Protein AF-A0A956QKC4-F1 (afdb_monomer_lite)

pLDDT: mean 85.67, std 10.88, range [38.28, 94.75]

Radius of gyration: 19.07 Å; chains: 1; bounding box: 43×49×54 Å

Foldseek 3Di:
DQPFWKKWFKAFLVRDRQKIWIQGQVLADIDMDHQAPPNDDSVNLQFFWDWDWDQDPVRDTDIDTDTDGRHPDPRSVRSSQVPHDPRMDTDDMDGPVVVVVVVVVVVVVVVVVVVVVVVD

Structure (mmCIF, N/CA/C/O backbone):
data_AF-A0A956QKC4-F1
#
_entry.id   AF-A0A956QKC4-F1
#
loop_
_atom_site.group_PDB
_atom_site.id
_atom_site.type_symbol
_atom_site.label_atom_id
_atom_site.label_alt_id
_atom_site.label_comp_id
_atom_site.label_asym_id
_atom_site.label_entity_id
_atom_site.label_seq_id
_atom_site.pdbx_PDB_ins_code
_atom_site.Cartn_x
_atom_site.Cartn_y
_atom_site.Cartn_z
_atom_site.occupancy
_atom_site.B_iso_or_equiv
_atom_site.auth_seq_id
_atom_site.auth_comp_id
_atom_site.auth_asym_id
_atom_site.auth_atom_id
_atom_site.pdbx_PDB_model_num
ATOM 1 N N . MET A 1 1 ? -6.123 22.428 4.168 1.00 38.28 1 MET A N 1
ATOM 2 C CA . MET A 1 1 ? -6.827 21.530 5.105 1.00 38.28 1 MET A CA 1
ATOM 3 C C . MET A 1 1 ? -7.377 20.387 4.271 1.00 38.28 1 MET A C 1
ATOM 5 O O . MET A 1 1 ? -8.346 20.590 3.558 1.00 38.28 1 MET A O 1
ATOM 9 N N . THR A 1 2 ? -6.672 19.259 4.231 1.00 44.03 2 THR A N 1
ATOM 10 C CA . THR A 1 2 ? -7.075 18.043 3.511 1.00 44.03 2 THR A CA 1
ATOM 11 C C . THR A 1 2 ? -7.785 17.130 4.511 1.00 44.03 2 THR A C 1
ATOM 13 O O . THR A 1 2 ? -7.167 16.424 5.314 1.00 44.03 2 THR A O 1
ATOM 16 N N . ASP A 1 3 ? -9.108 17.241 4.562 1.00 52.38 3 ASP A N 1
ATOM 17 C CA . ASP A 1 3 ? -9.961 16.388 5.384 1.00 52.38 3 ASP A CA 1
ATOM 18 C C . ASP A 1 3 ? -10.432 15.186 4.566 1.00 52.38 3 ASP A C 1
ATOM 20 O O . ASP A 1 3 ? -11.139 15.359 3.584 1.00 52.38 3 ASP A O 1
ATOM 24 N N . GLY A 1 4 ? -10.004 13.982 4.976 1.00 60.41 4 GLY A N 1
ATOM 25 C CA . GLY A 1 4 ? -10.644 12.714 4.601 1.00 60.41 4 GLY A CA 1
ATOM 26 C C . GLY A 1 4 ? -9.753 11.606 4.019 1.00 60.41 4 GLY A C 1
ATOM 27 O O . GLY A 1 4 ? -10.192 10.473 3.954 1.00 60.41 4 GLY A O 1
ATOM 28 N N . GLY A 1 5 ? -8.505 11.878 3.631 1.00 77.75 5 GLY A N 1
ATOM 29 C CA . GLY A 1 5 ? -7.697 10.906 2.877 1.00 77.75 5 GLY A CA 1
ATOM 30 C C . GLY A 1 5 ? -6.906 9.855 3.676 1.00 77.75 5 GLY A C 1
ATOM 31 O O . GLY A 1 5 ? -6.707 9.992 4.887 1.00 77.75 5 GLY A O 1
ATOM 32 N N . MET A 1 6 ? -6.384 8.855 2.954 1.00 89.31 6 MET A N 1
ATOM 33 C CA . MET A 1 6 ? -5.348 7.924 3.420 1.00 89.31 6 MET A CA 1
ATOM 34 C C . MET A 1 6 ? -3.958 8.437 3.025 1.00 89.31 6 MET A C 1
ATOM 36 O O . MET A 1 6 ? -3.745 8.860 1.888 1.00 89.31 6 MET A O 1
ATOM 40 N N . VAL A 1 7 ? -2.998 8.374 3.942 1.00 92.12 7 VAL A N 1
ATOM 41 C CA . VAL A 1 7 ? -1.588 8.689 3.695 1.00 92.12 7 VAL A CA 1
ATOM 42 C C . VAL A 1 7 ? -0.751 7.440 3.914 1.00 92.12 7 VAL A C 1
ATOM 44 O O . VAL A 1 7 ? -0.855 6.792 4.951 1.00 92.12 7 VAL A O 1
ATOM 47 N N . VAL A 1 8 ? 0.090 7.107 2.942 1.00 92.94 8 VAL A N 1
ATOM 48 C CA . VAL A 1 8 ? 0.949 5.920 2.958 1.00 92.94 8 VAL A CA 1
ATOM 49 C C . VAL A 1 8 ? 2.401 6.373 2.848 1.00 92.94 8 VAL A C 1
ATOM 51 O O . VAL A 1 8 ? 2.754 7.040 1.877 1.00 92.94 8 VAL A O 1
ATOM 54 N N . CYS A 1 9 ? 3.245 6.030 3.823 1.00 94.31 9 CYS A N 1
ATOM 55 C CA . CYS A 1 9 ? 4.696 6.230 3.737 1.00 94.31 9 CYS A CA 1
ATOM 56 C C . CYS A 1 9 ? 5.365 4.945 3.250 1.00 94.31 9 CYS A C 1
ATOM 58 O O . CYS A 1 9 ? 5.182 3.869 3.829 1.00 94.31 9 CYS A O 1
ATOM 60 N N . ILE A 1 10 ? 6.145 5.096 2.186 1.00 94.25 10 ILE A N 1
ATOM 61 C CA . ILE A 1 10 ? 6.921 4.036 1.559 1.00 94.25 10 ILE A CA 1
ATOM 62 C C . ILE A 1 10 ? 8.375 4.247 1.941 1.00 94.25 10 ILE A C 1
ATOM 64 O O . ILE A 1 10 ? 8.941 5.316 1.695 1.00 94.25 10 ILE A O 1
ATOM 68 N N . CYS A 1 11 ? 8.959 3.217 2.534 1.00 94.75 11 CYS A N 1
ATOM 69 C CA . CYS A 1 11 ? 10.338 3.190 2.976 1.00 94.75 11 CYS A CA 1
ATOM 70 C C . CYS A 1 11 ? 11.181 2.262 2.105 1.00 94.75 11 CYS A C 1
ATOM 72 O O . CYS A 1 11 ? 10.659 1.345 1.468 1.00 94.75 11 CYS A O 1
ATOM 74 N N . ASP A 1 12 ? 12.485 2.509 2.084 1.00 94.00 12 ASP A N 1
ATOM 75 C CA . ASP A 1 12 ? 13.475 1.552 1.597 1.00 94.00 12 ASP A CA 1
ATOM 76 C C . ASP A 1 12 ? 13.911 0.574 2.707 1.00 94.00 12 ASP A C 1
ATOM 78 O O . ASP A 1 12 ? 13.498 0.674 3.864 1.00 94.00 12 ASP A O 1
ATOM 82 N N . ALA A 1 13 ? 14.809 -0.353 2.370 1.00 91.00 13 ALA A N 1
ATOM 83 C CA . ALA A 1 13 ? 15.366 -1.336 3.298 1.00 91.00 13 ALA A CA 1
ATOM 84 C C . ALA A 1 13 ? 16.146 -0.737 4.490 1.00 91.00 13 ALA A C 1
ATOM 86 O O . ALA A 1 13 ? 16.497 -1.474 5.411 1.00 91.00 13 ALA A O 1
ATOM 87 N N . GLN A 1 14 ? 16.456 0.565 4.473 1.00 92.62 14 GLN A N 1
ATOM 88 C CA . GLN A 1 14 ? 17.095 1.286 5.578 1.00 92.62 14 GLN A CA 1
ATOM 89 C C . GLN A 1 14 ? 16.081 2.032 6.458 1.00 92.62 14 GLN A C 1
ATOM 91 O O . GLN A 1 14 ? 16.487 2.786 7.341 1.00 92.62 14 GLN A O 1
ATOM 96 N N . GLU A 1 15 ? 14.780 1.814 6.241 1.00 89.56 15 GLU A N 1
ATOM 97 C CA . GLU A 1 15 ? 13.669 2.494 6.917 1.00 89.56 15 GLU A CA 1
ATOM 98 C C . GLU A 1 15 ? 13.557 3.994 6.592 1.00 89.56 15 GLU A C 1
ATOM 100 O O . GLU A 1 15 ? 12.813 4.731 7.247 1.00 89.56 15 GLU A O 1
ATOM 105 N N . CYS A 1 16 ? 14.235 4.468 5.545 1.00 91.31 16 CYS A N 1
ATOM 106 C CA . CYS A 1 16 ? 14.114 5.845 5.080 1.00 91.31 16 CYS A CA 1
ATOM 107 C C . CYS A 1 16 ? 12.827 6.018 4.266 1.00 91.31 16 CYS A C 1
ATOM 109 O O . CYS A 1 16 ? 12.651 5.345 3.255 1.00 91.31 16 CYS A O 1
ATOM 111 N N . CYS A 1 17 ? 11.940 6.945 4.662 1.00 92.69 17 CYS A N 1
ATOM 112 C CA . CYS A 1 17 ? 10.736 7.262 3.880 1.00 92.69 17 CYS A CA 1
ATOM 113 C C . CYS A 1 17 ? 11.146 7.956 2.572 1.00 92.69 17 CYS A C 1
ATOM 115 O O . CYS A 1 17 ? 11.570 9.114 2.586 1.00 92.69 17 CYS A O 1
ATOM 117 N N . VAL A 1 18 ? 11.030 7.243 1.452 1.00 93.75 18 VAL A N 1
ATOM 118 C CA . VAL A 1 18 ? 11.416 7.720 0.113 1.00 93.75 18 VAL A CA 1
ATOM 119 C C . VAL A 1 18 ? 10.254 8.376 -0.627 1.00 93.75 18 VAL A C 1
ATOM 121 O O . VAL A 1 18 ? 10.468 9.266 -1.451 1.00 93.75 18 VAL A O 1
ATOM 124 N N . ALA A 1 19 ? 9.021 7.978 -0.303 1.00 93.81 19 ALA A N 1
ATOM 125 C CA . ALA A 1 19 ? 7.818 8.538 -0.898 1.00 93.81 19 ALA A CA 1
ATOM 126 C C . ALA A 1 19 ? 6.642 8.545 0.084 1.00 93.81 19 ALA A C 1
ATOM 128 O O . ALA A 1 19 ? 6.503 7.667 0.939 1.00 93.81 19 ALA A O 1
ATOM 129 N N . ARG A 1 20 ? 5.758 9.530 -0.076 1.00 93.62 20 ARG A N 1
ATOM 130 C CA . ARG A 1 20 ? 4.457 9.596 0.592 1.00 93.62 20 ARG A CA 1
ATOM 131 C C . ARG A 1 20 ? 3.351 9.700 -0.440 1.00 93.62 20 ARG A C 1
ATOM 133 O O . ARG A 1 20 ? 3.334 10.624 -1.253 1.00 93.62 20 ARG A O 1
ATOM 140 N N . LEU A 1 21 ? 2.415 8.765 -0.376 1.00 92.19 21 LEU A N 1
ATOM 141 C CA . LEU A 1 21 ? 1.222 8.752 -1.205 1.00 92.19 21 LEU A CA 1
ATOM 142 C C . LEU A 1 21 ? 0.044 9.297 -0.406 1.00 92.19 21 LEU A C 1
ATOM 144 O O . LEU A 1 21 ? -0.235 8.824 0.691 1.00 92.19 21 LEU A O 1
ATOM 148 N N . PHE A 1 22 ? -0.657 10.267 -0.975 1.00 91.19 22 PHE A N 1
ATOM 149 C CA . PHE A 1 22 ? -1.868 10.848 -0.418 1.00 91.19 22 PHE A CA 1
ATOM 150 C C . PHE A 1 22 ? -3.033 10.470 -1.328 1.00 91.19 22 PHE A C 1
ATOM 152 O O . PHE A 1 22 ? -3.061 10.861 -2.497 1.00 91.19 22 PHE A O 1
ATOM 159 N N . VAL A 1 23 ? -3.974 9.714 -0.779 1.00 88.94 23 VAL A N 1
ATOM 160 C CA . VAL A 1 23 ? -5.215 9.297 -1.429 1.00 88.94 23 VAL A CA 1
ATOM 161 C C . VAL A 1 23 ? -6.333 10.152 -0.858 1.00 88.94 23 VAL A C 1
ATOM 163 O O . VAL A 1 23 ? -6.607 10.061 0.337 1.00 88.94 23 VAL A O 1
ATOM 166 N N . GLU A 1 24 ? -6.941 11.022 -1.661 1.00 82.50 24 GLU A N 1
ATOM 167 C CA . GLU A 1 24 ? -8.069 11.836 -1.191 1.00 82.50 24 GLU A CA 1
ATOM 168 C C . GLU A 1 24 ? -9.347 10.990 -1.023 1.00 82.50 24 GLU A C 1
ATOM 170 O O . GLU A 1 24 ? -9.521 9.950 -1.655 1.00 82.50 24 GLU A O 1
ATOM 175 N N . ASP A 1 25 ? -10.257 11.449 -0.158 1.00 71.00 25 ASP A N 1
ATOM 176 C CA . ASP A 1 25 ? -11.496 10.740 0.221 1.00 71.00 25 ASP A CA 1
ATOM 177 C C . ASP A 1 25 ? -12.473 10.568 -0.961 1.00 71.00 25 ASP A C 1
ATOM 179 O O . ASP A 1 25 ? -13.332 9.689 -0.968 1.00 71.00 25 ASP A O 1
ATOM 183 N N . ASP A 1 26 ? -12.329 11.398 -2.004 1.00 70.06 26 ASP A N 1
ATOM 184 C CA . ASP A 1 26 ? -13.103 11.279 -3.244 1.00 70.06 26 ASP A CA 1
ATOM 185 C C . ASP A 1 26 ? -12.693 10.073 -4.105 1.00 70.06 26 ASP A C 1
ATOM 187 O O . ASP A 1 26 ? -13.359 9.768 -5.100 1.00 70.06 26 ASP A O 1
ATOM 191 N N . GLY A 1 27 ? -11.610 9.397 -3.717 1.00 63.28 27 GLY A N 1
ATOM 192 C CA . GLY A 1 27 ? -11.076 8.210 -4.359 1.00 63.28 27 GLY A CA 1
ATOM 193 C C . GLY A 1 27 ? -10.570 8.443 -5.787 1.00 63.28 27 GLY A C 1
ATOM 194 O O . GLY A 1 27 ? -10.477 7.502 -6.575 1.00 63.28 27 GLY A O 1
ATOM 195 N N . LYS A 1 28 ? -10.350 9.705 -6.175 1.00 67.12 28 LYS A N 1
ATOM 196 C CA . LYS A 1 28 ? -10.035 10.106 -7.558 1.00 67.12 28 LYS A CA 1
ATOM 197 C C . LYS A 1 28 ? -8.752 10.902 -7.665 1.00 67.12 28 LYS A C 1
ATOM 199 O O . LYS A 1 28 ? -8.188 10.997 -8.755 1.00 67.12 28 LYS A O 1
ATOM 204 N N . ARG A 1 29 ? -8.301 11.503 -6.567 1.00 79.12 29 ARG A N 1
ATOM 205 C CA . ARG A 1 29 ? -7.087 12.313 -6.547 1.00 79.12 29 ARG A CA 1
ATOM 206 C C . ARG A 1 29 ? -5.997 11.623 -5.753 1.00 79.12 29 ARG A C 1
ATOM 208 O O . ARG A 1 29 ? -6.119 11.379 -4.554 1.00 79.12 29 ARG A O 1
ATOM 215 N N . LEU A 1 30 ? -4.909 11.356 -6.464 1.00 87.06 30 LEU A N 1
ATOM 216 C CA . LEU A 1 30 ? -3.653 10.892 -5.911 1.00 87.06 30 LEU A CA 1
ATOM 217 C C . LEU A 1 30 ? -2.636 12.018 -5.965 1.00 87.06 30 LEU A C 1
ATOM 219 O O . LEU A 1 30 ? -2.473 12.688 -6.988 1.00 87.06 30 LEU A O 1
ATOM 223 N N . ARG A 1 31 ? -1.915 12.196 -4.866 1.00 89.00 31 ARG A N 1
ATOM 224 C CA . ARG A 1 31 ? -0.749 13.071 -4.806 1.00 89.00 31 ARG A CA 1
ATOM 225 C C . ARG A 1 31 ? 0.428 12.272 -4.275 1.00 89.00 31 ARG A C 1
ATOM 227 O O . ARG A 1 31 ? 0.300 11.582 -3.269 1.00 89.00 31 ARG A O 1
ATOM 234 N N . VAL A 1 32 ? 1.566 12.390 -4.943 1.00 90.56 32 VAL A N 1
ATOM 235 C CA . VAL A 1 32 ? 2.824 11.761 -4.534 1.00 90.56 32 VAL A CA 1
ATOM 236 C C . VAL A 1 32 ? 3.780 12.861 -4.095 1.00 90.56 32 VAL A C 1
ATOM 238 O O . VAL A 1 32 ? 3.940 13.862 -4.792 1.00 90.56 32 VAL A O 1
ATOM 241 N N . GLU A 1 33 ? 4.389 12.695 -2.928 1.00 92.12 33 GLU A N 1
ATOM 242 C CA . GLU A 1 33 ? 5.546 13.479 -2.497 1.00 92.12 33 GLU A CA 1
ATOM 243 C C . GLU A 1 33 ? 6.772 12.562 -2.459 1.00 92.12 33 GLU A C 1
ATOM 245 O O . GLU A 1 33 ? 6.725 11.519 -1.809 1.00 92.12 33 GLU A O 1
ATOM 250 N N . GLY A 1 34 ? 7.864 12.962 -3.111 1.00 88.56 34 GLY A N 1
ATOM 251 C CA . GLY A 1 34 ? 9.071 12.141 -3.256 1.00 88.56 34 GLY A CA 1
ATOM 252 C C . GLY A 1 34 ? 9.066 11.302 -4.533 1.00 88.56 34 GLY A C 1
ATOM 253 O O . GLY A 1 34 ? 8.238 11.518 -5.419 1.00 88.56 34 GLY A O 1
ATOM 254 N N . ASP A 1 35 ? 9.995 10.352 -4.608 1.00 87.62 35 ASP A N 1
ATOM 255 C CA . ASP A 1 35 ? 10.182 9.496 -5.778 1.00 87.62 35 ASP A CA 1
ATOM 256 C C . ASP A 1 35 ? 9.622 8.106 -5.494 1.00 87.62 35 ASP A C 1
ATOM 258 O O . ASP A 1 35 ? 10.139 7.365 -4.653 1.00 87.62 35 ASP A O 1
ATOM 262 N N . PHE A 1 36 ? 8.539 7.750 -6.191 1.00 88.31 36 PHE A N 1
ATOM 263 C CA . PHE A 1 36 ? 7.941 6.435 -6.018 1.00 88.31 36 PHE A CA 1
ATOM 264 C C . PHE A 1 36 ? 8.892 5.351 -6.559 1.00 88.31 36 PHE A C 1
ATOM 266 O O . PHE A 1 36 ? 9.388 5.467 -7.688 1.00 88.31 36 PHE A O 1
ATOM 273 N N . PRO A 1 37 ? 9.155 4.283 -5.787 1.00 88.44 37 PRO A N 1
ATOM 274 C CA . PRO A 1 37 ? 10.048 3.214 -6.215 1.00 88.44 37 PRO A CA 1
ATOM 275 C C . PRO A 1 37 ? 9.612 2.547 -7.525 1.00 88.44 37 PRO A C 1
ATOM 277 O O . PRO A 1 37 ? 8.428 2.427 -7.823 1.00 88.44 37 PRO A O 1
ATOM 280 N N . GLY A 1 38 ? 10.578 2.073 -8.311 1.00 83.06 38 GLY A N 1
ATOM 281 C CA . GLY A 1 38 ? 10.290 1.338 -9.550 1.00 83.06 38 GLY A CA 1
ATOM 282 C C . GLY A 1 38 ? 9.887 2.215 -10.740 1.00 83.06 38 GLY A C 1
ATOM 283 O O . GLY A 1 38 ? 9.547 1.676 -11.788 1.00 83.06 38 GLY A O 1
ATOM 284 N N . GLY A 1 39 ? 9.959 3.546 -10.610 1.00 84.56 39 GLY A N 1
ATOM 285 C CA . GLY A 1 39 ? 9.641 4.477 -11.697 1.00 84.56 39 GLY A CA 1
ATOM 286 C C . GLY A 1 39 ? 8.143 4.613 -11.975 1.00 84.56 39 GLY A C 1
ATOM 287 O O . GLY A 1 39 ? 7.772 5.087 -13.047 1.00 84.56 39 GLY A O 1
ATOM 288 N N . LEU A 1 40 ? 7.300 4.198 -11.025 1.00 85.88 40 LEU A N 1
ATOM 289 C CA . LEU A 1 40 ? 5.850 4.310 -11.130 1.00 85.88 40 LEU A CA 1
ATOM 290 C C . LEU A 1 40 ? 5.426 5.778 -11.104 1.00 85.88 40 LEU A C 1
ATOM 292 O O . LEU A 1 40 ? 5.821 6.557 -10.232 1.00 85.88 40 LEU A O 1
ATOM 296 N N . THR A 1 41 ? 4.596 6.151 -12.068 1.00 87.94 41 THR A N 1
ATOM 297 C CA . THR A 1 41 ? 4.021 7.488 -12.163 1.00 87.94 41 THR A CA 1
ATOM 298 C C . THR A 1 41 ? 2.736 7.582 -11.338 1.00 87.94 41 THR A C 1
ATOM 300 O O . THR A 1 41 ? 2.098 6.568 -11.050 1.00 87.94 41 THR A O 1
ATOM 303 N N . PRO A 1 42 ? 2.268 8.796 -10.995 1.00 85.75 42 PRO A N 1
ATOM 304 C CA . PRO A 1 42 ? 0.961 8.964 -10.362 1.00 85.75 42 PRO A CA 1
ATOM 305 C C . PRO A 1 42 ? -0.203 8.352 -11.157 1.00 85.75 42 PRO A C 1
ATOM 307 O O . PRO A 1 42 ? -1.220 8.011 -10.560 1.00 85.75 42 PRO A O 1
ATOM 310 N N . GLN A 1 43 ? -0.064 8.221 -12.481 1.00 87.75 43 GLN A N 1
ATOM 311 C CA . GLN A 1 43 ? -1.070 7.590 -13.331 1.00 87.75 43 GLN A CA 1
ATOM 312 C C . GLN A 1 43 ? -1.061 6.065 -13.177 1.00 87.75 43 GLN A C 1
ATOM 314 O O . GLN A 1 43 ? -2.127 5.483 -13.018 1.00 87.75 43 GLN A O 1
ATOM 319 N N . ASP A 1 44 ? 0.117 5.438 -13.101 1.00 90.19 44 ASP A N 1
ATOM 320 C CA . ASP A 1 44 ? 0.228 3.997 -12.825 1.00 90.19 44 ASP A CA 1
ATOM 321 C C . ASP A 1 44 ? -0.374 3.647 -11.455 1.00 90.19 44 ASP A C 1
ATOM 323 O O . ASP A 1 44 ? -1.054 2.637 -11.294 1.00 90.19 44 ASP A O 1
ATOM 327 N N . LEU A 1 45 ? -0.190 4.531 -10.467 1.00 89.75 45 LEU A N 1
ATOM 328 C CA . LEU A 1 45 ? -0.782 4.380 -9.136 1.00 89.75 45 LEU A CA 1
ATOM 329 C C . LEU A 1 45 ? -2.316 4.508 -9.144 1.00 89.75 45 LEU A C 1
ATOM 331 O O . LEU A 1 45 ? -2.978 3.969 -8.262 1.00 89.75 45 LEU A O 1
ATOM 335 N N . ALA A 1 46 ? -2.901 5.195 -10.129 1.00 89.19 46 ALA A N 1
ATOM 336 C CA . ALA A 1 46 ? -4.354 5.297 -10.273 1.00 89.19 46 ALA A CA 1
ATOM 337 C C . ALA A 1 46 ? -4.987 4.036 -10.886 1.00 89.19 46 ALA A C 1
ATOM 339 O O . ALA A 1 46 ? -6.193 3.837 -10.747 1.00 89.19 46 ALA A O 1
ATOM 340 N N . GLU A 1 47 ? -4.186 3.197 -11.543 1.00 90.12 47 GLU A N 1
ATOM 341 C CA . GLU A 1 47 ? -4.619 2.018 -12.303 1.00 90.12 47 GLU A CA 1
ATOM 342 C C . GLU A 1 47 ? -4.107 0.711 -11.669 1.00 90.12 47 GLU A C 1
ATOM 344 O O . GLU A 1 47 ? -3.894 -0.298 -12.342 1.00 90.12 47 GLU A O 1
ATOM 349 N N . LEU A 1 48 ? -3.902 0.715 -10.348 1.00 91.50 48 LEU A N 1
ATOM 350 C CA . LEU A 1 48 ? -3.397 -0.451 -9.634 1.00 91.50 48 LEU A CA 1
ATOM 351 C C . LEU A 1 48 ? -4.403 -1.603 -9.611 1.00 91.50 48 LEU A C 1
ATOM 353 O O . LEU A 1 48 ? -5.623 -1.439 -9.593 1.00 91.50 48 LEU A O 1
ATOM 357 N N . GLY A 1 49 ? -3.861 -2.809 -9.517 1.00 91.06 49 GLY A N 1
ATOM 358 C CA . GLY A 1 49 ? -4.621 -4.019 -9.274 1.00 91.06 49 GLY A CA 1
ATOM 359 C C . GLY A 1 49 ? -3.756 -5.060 -8.590 1.00 91.06 49 GLY A C 1
ATOM 360 O O . GLY A 1 49 ? -2.531 -4.962 -8.589 1.00 91.06 49 GLY A O 1
ATOM 361 N N . PHE A 1 50 ? -4.395 -6.066 -8.006 1.00 90.00 50 PHE A N 1
ATOM 362 C CA . PHE A 1 50 ? -3.686 -7.200 -7.421 1.00 90.00 50 PHE A CA 1
ATOM 363 C C . PHE A 1 50 ? -4.145 -8.513 -8.039 1.00 90.00 50 PHE A C 1
ATOM 365 O O . PHE A 1 50 ? -5.295 -8.666 -8.471 1.00 90.00 50 PHE A O 1
ATOM 372 N N . VAL A 1 51 ? -3.231 -9.481 -8.061 1.00 90.62 51 VAL A N 1
ATOM 373 C CA . VAL A 1 51 ? -3.527 -10.832 -8.532 1.00 90.62 51 VAL A CA 1
ATOM 374 C C . VAL A 1 51 ? -4.209 -11.607 -7.411 1.00 90.62 51 VAL A C 1
ATOM 376 O O . VAL A 1 51 ? -3.732 -11.671 -6.276 1.00 90.62 51 VAL A O 1
ATOM 379 N N . TYR A 1 52 ? -5.331 -12.232 -7.736 1.00 90.38 52 TYR A N 1
ATOM 380 C CA . TYR A 1 52 ? -6.017 -13.171 -6.864 1.00 90.38 52 TYR A CA 1
ATOM 381 C C . TYR A 1 52 ? -6.284 -14.476 -7.608 1.00 90.38 52 TYR A C 1
ATOM 383 O O . TYR A 1 52 ? -6.292 -14.523 -8.837 1.00 90.38 52 TYR A O 1
ATOM 391 N N . TYR A 1 53 ? -6.478 -15.547 -6.846 1.00 92.06 53 TYR A N 1
ATOM 392 C CA . TYR A 1 53 ? -6.749 -16.868 -7.391 1.00 92.06 53 TYR A CA 1
ATOM 393 C C . TYR A 1 53 ? -8.160 -17.287 -7.016 1.00 92.06 53 TYR A C 1
ATOM 395 O O . TYR A 1 53 ? -8.574 -17.145 -5.864 1.00 92.06 53 TYR A O 1
ATOM 403 N N . GLU A 1 54 ? -8.882 -17.822 -7.986 1.00 92.94 54 GLU A N 1
ATOM 404 C CA . GLU A 1 54 ? -10.191 -18.428 -7.784 1.00 92.94 54 GLU A CA 1
ATOM 405 C C . GLU A 1 54 ? -10.231 -19.808 -8.433 1.00 92.94 54 GLU A C 1
ATOM 407 O O . GLU A 1 54 ? -9.490 -20.096 -9.374 1.00 92.94 54 GLU A O 1
ATOM 412 N N . THR A 1 55 ? -11.096 -20.672 -7.917 1.00 94.62 55 THR A N 1
ATOM 413 C CA . THR A 1 55 ? -11.303 -21.999 -8.486 1.00 94.62 55 THR A CA 1
ATOM 414 C C . THR A 1 55 ? -12.369 -21.917 -9.572 1.00 94.62 55 THR A C 1
ATOM 416 O O . THR A 1 55 ? -13.479 -21.446 -9.314 1.00 94.62 55 THR A O 1
ATOM 419 N N . ASN A 1 56 ? -12.060 -22.375 -10.785 1.00 91.44 56 ASN A N 1
ATOM 420 C CA . ASN A 1 56 ? -13.044 -22.438 -11.864 1.00 91.44 56 ASN A CA 1
ATOM 421 C C . ASN A 1 56 ? -14.073 -23.567 -11.630 1.00 91.44 56 ASN A C 1
ATOM 423 O O . ASN A 1 56 ? -13.983 -24.357 -10.689 1.00 91.44 56 ASN A O 1
ATOM 427 N N . THR A 1 57 ? -15.053 -23.684 -12.528 1.00 92.81 57 THR A N 1
ATOM 428 C C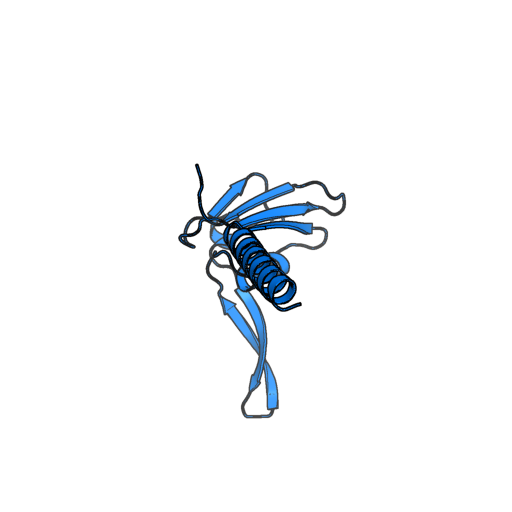A . THR A 1 57 ? -16.091 -24.733 -12.487 1.00 92.81 57 THR A CA 1
ATOM 429 C C . THR A 1 57 ? -15.552 -26.164 -12.573 1.00 92.81 57 THR A C 1
ATOM 431 O O . THR A 1 57 ? -16.282 -27.104 -12.269 1.00 92.81 57 THR A O 1
ATOM 434 N N . HIS A 1 58 ? -14.296 -26.340 -12.985 1.00 92.62 58 HIS A N 1
ATOM 435 C CA . HIS A 1 58 ? -13.615 -27.629 -13.102 1.00 92.62 58 HIS A CA 1
ATOM 436 C C . HIS A 1 58 ? -12.699 -27.941 -11.909 1.00 92.62 58 HIS A C 1
ATOM 438 O O . HIS A 1 58 ? -12.090 -29.007 -11.884 1.00 92.62 58 HIS A O 1
ATOM 444 N N . GLY A 1 59 ? -12.619 -27.061 -10.904 1.00 92.50 59 GLY A N 1
ATOM 445 C CA . GLY A 1 59 ? -11.759 -27.270 -9.739 1.00 92.50 59 GLY A CA 1
ATOM 446 C C . GLY A 1 59 ? -10.322 -26.759 -9.904 1.00 92.50 59 GLY A C 1
ATOM 447 O O . GLY A 1 59 ? -9.502 -26.988 -9.018 1.00 92.50 59 GLY A O 1
ATOM 448 N N . GLU A 1 60 ? -9.996 -26.067 -10.996 1.00 94.38 60 GLU A N 1
ATOM 449 C CA . GLU A 1 60 ? -8.642 -25.570 -11.269 1.00 94.38 60 GLU A CA 1
ATOM 450 C C . GLU A 1 60 ? -8.450 -24.149 -10.729 1.00 94.38 60 GLU A C 1
ATOM 452 O O . GLU A 1 60 ? -9.344 -23.308 -10.845 1.00 94.38 60 GLU A O 1
ATOM 457 N N . LEU A 1 61 ? -7.269 -23.864 -10.169 1.00 94.38 61 LEU A N 1
ATOM 458 C CA . LEU A 1 61 ? -6.886 -22.518 -9.736 1.00 94.38 61 LEU A CA 1
ATOM 459 C C . LEU A 1 61 ? -6.562 -21.642 -10.949 1.00 94.38 61 LEU A C 1
ATOM 461 O O . LEU A 1 61 ? -5.644 -21.940 -11.713 1.00 94.38 61 LEU A O 1
ATOM 465 N N . VAL A 1 62 ? -7.280 -20.532 -11.087 1.00 94.50 62 VAL A N 1
ATOM 466 C CA . VAL A 1 62 ? -7.095 -19.547 -12.154 1.00 94.50 62 VAL A CA 1
ATOM 467 C C . VAL A 1 62 ? -6.701 -18.210 -11.539 1.00 94.50 62 VAL A C 1
ATOM 469 O O . VAL A 1 62 ? -7.344 -17.735 -10.603 1.00 94.50 62 VAL A O 1
ATOM 472 N N . ALA A 1 63 ? -5.642 -17.600 -12.073 1.00 93.38 63 ALA A N 1
ATOM 473 C CA . ALA A 1 63 ? -5.217 -16.260 -11.693 1.00 93.38 63 ALA A CA 1
ATOM 474 C C . ALA A 1 63 ? -6.084 -15.206 -12.392 1.00 93.38 63 ALA A C 1
ATOM 476 O O . ALA A 1 63 ? -6.294 -15.265 -13.606 1.00 93.38 63 ALA A O 1
ATOM 477 N N . ARG A 1 64 ? -6.551 -14.217 -11.635 1.00 91.75 64 ARG A N 1
ATOM 478 C CA . ARG A 1 64 ? -7.250 -13.037 -12.142 1.00 91.75 64 ARG A CA 1
ATOM 479 C C . ARG A 1 64 ? -6.660 -11.774 -11.542 1.00 91.75 64 ARG A C 1
ATOM 481 O O . ARG A 1 64 ? -6.101 -11.797 -10.450 1.00 91.75 64 ARG A O 1
ATOM 488 N N . VAL A 1 65 ? -6.813 -10.669 -12.260 1.00 90.50 65 VAL A N 1
ATOM 489 C CA . VAL A 1 65 ? -6.452 -9.340 -11.769 1.00 90.50 65 VAL A CA 1
ATOM 490 C C . VAL A 1 65 ? -7.725 -8.654 -11.300 1.00 90.50 65 VAL A C 1
ATOM 492 O O . VAL A 1 65 ? -8.711 -8.602 -12.036 1.00 90.50 65 VAL A O 1
ATOM 495 N N . LYS A 1 66 ? -7.711 -8.152 -10.067 1.00 90.81 66 LYS A N 1
ATOM 496 C CA . LYS A 1 66 ? -8.736 -7.238 -9.568 1.00 90.81 66 LYS A CA 1
ATOM 497 C C . LYS A 1 66 ? -8.172 -5.830 -9.652 1.00 90.81 66 LYS A C 1
ATOM 499 O O . LYS A 1 66 ? -7.248 -5.508 -8.912 1.00 90.81 66 LYS A O 1
ATOM 504 N N . GLU A 1 67 ? -8.726 -5.021 -10.546 1.00 92.44 67 GLU A N 1
ATOM 505 C CA . GLU A 1 67 ? -8.455 -3.584 -10.598 1.00 92.44 67 GLU A CA 1
ATOM 506 C C . GLU A 1 67 ? -9.028 -2.908 -9.350 1.00 92.44 67 GLU A C 1
ATOM 508 O O . GLU A 1 67 ? -10.119 -3.256 -8.877 1.00 92.44 67 GLU A O 1
ATOM 513 N N . VAL A 1 68 ? -8.280 -1.961 -8.795 1.00 90.31 68 VAL A N 1
ATOM 514 C CA . VAL A 1 68 ? -8.629 -1.282 -7.553 1.00 90.31 68 VAL A CA 1
ATOM 515 C C . VAL A 1 68 ? -8.487 0.219 -7.732 1.00 90.31 68 VAL A C 1
ATOM 517 O O . VAL A 1 68 ? -7.406 0.736 -7.989 1.00 90.31 68 VAL A O 1
ATOM 520 N N . ALA A 1 69 ? -9.596 0.928 -7.534 1.00 88.25 69 ALA A N 1
ATOM 521 C CA . ALA A 1 69 ? -9.593 2.381 -7.541 1.00 88.25 69 ALA A CA 1
ATOM 522 C C . ALA A 1 69 ? -8.787 2.943 -6.352 1.00 88.25 69 ALA A C 1
ATOM 524 O O . ALA A 1 69 ? -8.804 2.351 -5.265 1.00 88.25 69 ALA A O 1
ATOM 525 N N . PRO A 1 70 ? -8.142 4.110 -6.515 1.00 87.44 70 PRO A N 1
ATOM 526 C CA . PRO A 1 70 ? -7.371 4.743 -5.459 1.00 87.44 70 PRO A CA 1
ATOM 527 C C . PRO A 1 70 ? -8.268 5.302 -4.366 1.00 87.44 70 PRO A C 1
ATOM 529 O O . PRO A 1 70 ? -8.669 6.454 -4.417 1.00 87.44 70 PRO A O 1
ATOM 532 N N . ALA A 1 71 ? -8.568 4.489 -3.359 1.00 86.94 71 ALA A N 1
ATOM 533 C CA . ALA A 1 71 ? -9.435 4.843 -2.241 1.00 86.94 71 ALA A CA 1
ATOM 534 C C . ALA A 1 71 ? -8.809 4.447 -0.899 1.00 86.94 71 ALA A C 1
ATOM 536 O O . ALA A 1 71 ? -7.950 3.562 -0.842 1.00 86.94 71 ALA A O 1
ATOM 537 N N . ASP A 1 72 ? -9.291 5.058 0.186 1.00 85.25 72 ASP A N 1
ATOM 538 C CA . ASP A 1 72 ? -9.001 4.631 1.560 1.00 85.25 72 ASP A CA 1
ATOM 539 C C . ASP A 1 72 ? -9.605 3.234 1.812 1.00 85.25 72 ASP A C 1
ATOM 541 O O . ASP A 1 72 ? -10.748 3.072 2.255 1.00 85.25 72 ASP A O 1
ATOM 545 N N . SER A 1 73 ? -8.859 2.208 1.398 1.00 85.56 73 SER A N 1
ATOM 546 C CA . SER A 1 73 ? -9.275 0.811 1.405 1.00 85.56 73 SER A CA 1
ATOM 547 C C . SER A 1 73 ? -8.077 -0.131 1.516 1.00 85.56 73 SER A C 1
ATOM 549 O O . SER A 1 73 ? -6.989 0.130 0.998 1.00 85.56 73 SER A O 1
ATOM 551 N N . LEU A 1 74 ? -8.300 -1.282 2.154 1.00 87.38 74 LEU A N 1
ATOM 552 C CA . LEU A 1 74 ? -7.285 -2.332 2.271 1.00 87.38 74 LEU A CA 1
ATOM 553 C C . LEU A 1 74 ? -6.938 -2.966 0.919 1.00 87.38 74 LEU A C 1
ATOM 555 O O . LEU A 1 74 ? -5.798 -3.368 0.712 1.00 87.38 74 LEU A O 1
ATOM 559 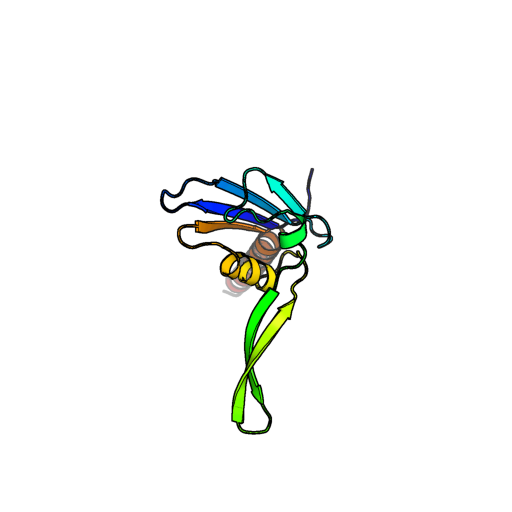N N . ASP A 1 75 ? -7.903 -3.030 -0.001 1.00 89.88 75 ASP A N 1
ATOM 560 C CA . ASP A 1 75 ? -7.679 -3.531 -1.358 1.00 89.88 75 ASP A CA 1
ATOM 561 C C . ASP A 1 75 ? -6.649 -2.665 -2.095 1.00 89.88 75 ASP A C 1
ATOM 563 O O . ASP A 1 75 ? -5.766 -3.197 -2.767 1.00 89.88 75 ASP A O 1
ATOM 567 N N . TYR A 1 76 ? -6.722 -1.339 -1.932 1.00 90.12 76 TYR A N 1
ATOM 568 C CA . TYR A 1 76 ? -5.785 -0.422 -2.577 1.00 90.12 76 TYR A CA 1
ATOM 569 C C . TYR A 1 76 ? -4.395 -0.491 -1.934 1.00 90.12 76 TYR A C 1
ATOM 571 O O . TYR A 1 76 ? -3.392 -0.536 -2.639 1.00 90.12 76 TYR A O 1
ATOM 579 N N . LEU A 1 77 ? -4.318 -0.611 -0.602 1.00 90.44 77 LEU A N 1
ATOM 580 C CA . LEU A 1 77 ? -3.049 -0.877 0.093 1.00 90.44 77 LEU A CA 1
ATOM 581 C C . LEU A 1 77 ? -2.398 -2.183 -0.358 1.00 90.44 77 LEU A C 1
ATOM 583 O O . LEU A 1 77 ? -1.182 -2.239 -0.519 1.00 90.44 77 LEU A O 1
ATOM 587 N N . ARG A 1 78 ? -3.194 -3.231 -0.576 1.00 91.75 78 ARG A N 1
ATOM 588 C CA . ARG A 1 78 ? -2.688 -4.498 -1.100 1.00 91.75 78 ARG A CA 1
ATOM 589 C C . ARG A 1 78 ? -2.138 -4.336 -2.513 1.00 91.75 78 ARG A C 1
ATOM 591 O O . ARG A 1 78 ? -1.037 -4.801 -2.775 1.00 91.75 78 ARG A O 1
ATOM 598 N N . ALA A 1 79 ? -2.875 -3.663 -3.394 1.00 92.62 79 ALA A N 1
ATOM 599 C CA . ALA A 1 79 ? -2.410 -3.400 -4.753 1.00 92.62 79 ALA A CA 1
ATOM 600 C C . ALA A 1 79 ? -1.111 -2.570 -4.763 1.00 92.62 79 ALA A C 1
ATOM 602 O O . ALA A 1 79 ? -0.208 -2.851 -5.545 1.00 92.62 79 ALA A O 1
ATOM 603 N N . LEU A 1 80 ? -0.976 -1.607 -3.844 1.00 92.69 80 LEU A N 1
ATOM 604 C CA . LEU A 1 80 ? 0.263 -0.852 -3.638 1.00 92.69 80 LEU A CA 1
ATOM 605 C C . LEU A 1 80 ? 1.425 -1.743 -3.194 1.00 92.69 80 LEU A C 1
ATOM 607 O O . LEU A 1 80 ? 2.513 -1.619 -3.745 1.00 92.69 80 LEU A O 1
ATOM 611 N N . LEU A 1 81 ? 1.212 -2.630 -2.217 1.00 91.94 81 LEU A N 1
ATOM 612 C CA . LEU A 1 81 ? 2.247 -3.559 -1.749 1.00 91.94 81 LEU A CA 1
ATOM 613 C C . LEU A 1 81 ? 2.730 -4.485 -2.866 1.00 91.94 81 LEU A C 1
ATOM 615 O O . LEU A 1 81 ? 3.934 -4.673 -3.010 1.00 91.94 81 LEU A O 1
ATOM 619 N N . ASP A 1 82 ? 1.808 -5.020 -3.667 1.00 91.38 82 ASP A N 1
ATOM 620 C CA . ASP A 1 82 ? 2.137 -5.910 -4.785 1.00 91.38 82 ASP A CA 1
ATOM 621 C C . ASP A 1 82 ? 2.896 -5.177 -5.909 1.00 91.38 82 ASP A C 1
ATOM 623 O O . ASP A 1 82 ? 3.676 -5.796 -6.633 1.00 91.38 82 ASP A O 1
ATOM 627 N N . ALA A 1 83 ? 2.695 -3.862 -6.049 1.00 91.06 83 ALA A N 1
ATOM 628 C CA . ALA A 1 83 ? 3.391 -3.024 -7.024 1.00 91.06 83 ALA A CA 1
ATOM 629 C C . ALA A 1 83 ? 4.782 -2.556 -6.560 1.00 91.06 83 ALA A C 1
ATOM 631 O O . ALA A 1 83 ? 5.569 -2.078 -7.382 1.00 91.06 83 ALA A O 1
ATOM 632 N N . LEU A 1 84 ? 5.107 -2.664 -5.265 1.00 92.44 84 LEU A N 1
ATOM 633 C CA . LEU A 1 84 ? 6.403 -2.220 -4.759 1.00 92.44 84 LEU A CA 1
ATOM 634 C C . LEU A 1 84 ? 7.529 -3.159 -5.221 1.00 92.44 84 LEU A C 1
ATOM 636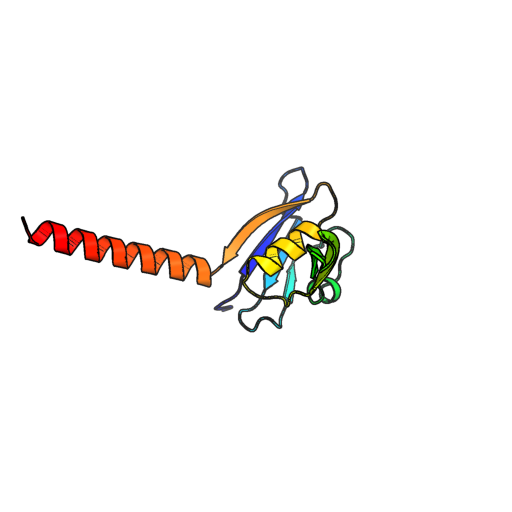 O O . LEU A 1 84 ? 7.434 -4.380 -5.075 1.00 92.44 84 LEU A O 1
ATOM 640 N N . PRO A 1 85 ? 8.641 -2.610 -5.738 1.00 91.81 85 PRO A N 1
ATOM 641 C CA . PRO A 1 85 ? 9.807 -3.415 -6.048 1.00 91.81 85 PRO A CA 1
ATOM 642 C C . PRO A 1 85 ? 10.448 -3.974 -4.765 1.00 91.81 85 PRO A C 1
ATOM 644 O O . PRO A 1 85 ? 10.307 -3.392 -3.684 1.00 91.81 85 PRO A O 1
ATOM 647 N N . PRO A 1 86 ? 11.213 -5.077 -4.868 1.00 92.00 86 PRO A N 1
ATOM 648 C CA . PRO A 1 86 ? 11.932 -5.638 -3.731 1.00 92.00 86 PRO A CA 1
ATOM 649 C C . PRO A 1 86 ? 12.829 -4.602 -3.043 1.00 92.00 86 PRO A C 1
ATOM 651 O O . PRO A 1 86 ? 13.506 -3.819 -3.707 1.00 92.00 86 PRO A O 1
ATOM 654 N N . GLY A 1 87 ? 12.868 -4.639 -1.710 1.00 92.12 87 GLY A N 1
ATOM 655 C CA . GLY A 1 87 ? 13.647 -3.695 -0.902 1.00 92.12 87 GLY A CA 1
ATOM 656 C C . GLY A 1 87 ? 12.904 -2.410 -0.533 1.00 92.12 87 GLY A C 1
ATOM 657 O O . GLY A 1 87 ? 13.507 -1.551 0.104 1.00 92.12 87 GLY A O 1
ATOM 658 N N . TYR A 1 88 ? 11.622 -2.298 -0.891 1.00 94.25 88 TYR A N 1
ATOM 659 C CA . TYR A 1 88 ? 10.732 -1.235 -0.437 1.00 94.25 88 TYR A CA 1
ATOM 660 C C . TYR A 1 88 ? 9.512 -1.817 0.268 1.00 94.25 88 TYR A C 1
ATOM 662 O O . TYR A 1 88 ? 9.033 -2.900 -0.076 1.00 94.25 88 TYR A O 1
ATOM 670 N N . HIS A 1 89 ? 8.989 -1.087 1.247 1.00 93.62 89 HIS A N 1
ATOM 671 C CA . HIS A 1 89 ? 7.836 -1.509 2.038 1.00 93.62 89 HIS A CA 1
ATOM 672 C C . HIS A 1 89 ? 7.015 -0.318 2.514 1.00 93.62 89 HIS A C 1
ATOM 674 O O . HIS A 1 89 ? 7.479 0.818 2.562 1.00 93.62 89 HIS A O 1
ATOM 680 N N . ILE A 1 90 ? 5.771 -0.589 2.896 1.00 93.75 90 ILE A N 1
ATOM 681 C CA . ILE A 1 90 ? 4.924 0.390 3.572 1.00 93.75 90 ILE A CA 1
ATOM 682 C C . ILE A 1 90 ? 5.187 0.282 5.074 1.00 93.75 90 ILE A C 1
ATOM 684 O O . ILE A 1 90 ? 4.917 -0.760 5.668 1.00 93.75 90 ILE A O 1
ATOM 688 N N . ASN A 1 91 ? 5.693 1.352 5.687 1.00 89.75 91 ASN A N 1
ATOM 689 C CA . 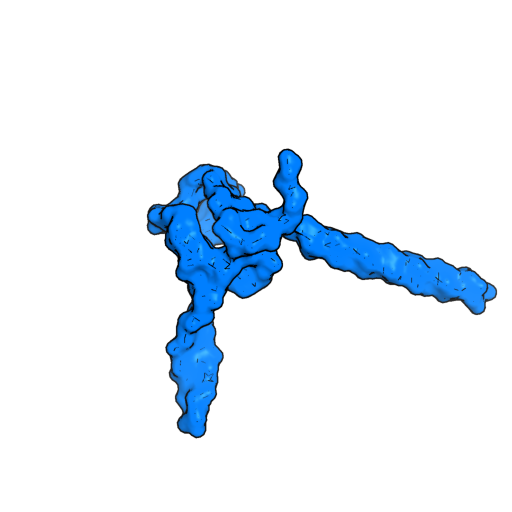ASN A 1 91 ? 5.972 1.387 7.128 1.00 89.75 91 ASN A CA 1
ATOM 690 C C . ASN A 1 91 ? 4.805 2.000 7.923 1.00 89.75 91 ASN A C 1
ATOM 692 O O . ASN A 1 91 ? 4.429 1.517 8.989 1.00 89.75 91 ASN A O 1
ATOM 696 N N . GLN A 1 92 ? 4.174 3.042 7.377 1.00 89.38 92 GLN A N 1
ATOM 697 C CA . GLN A 1 92 ? 3.103 3.767 8.057 1.00 89.38 92 GLN A CA 1
ATOM 698 C C . GLN A 1 92 ? 1.932 4.033 7.116 1.00 89.38 92 GLN A C 1
ATOM 700 O O . GLN A 1 92 ? 2.114 4.497 5.989 1.00 89.38 92 GLN A O 1
ATOM 705 N N . VAL A 1 93 ? 0.725 3.765 7.617 1.00 90.31 93 VAL A N 1
ATOM 706 C CA . VAL A 1 93 ? -0.540 4.097 6.960 1.00 90.31 93 VAL A CA 1
ATOM 707 C C . VAL A 1 93 ? -1.391 4.898 7.932 1.00 90.31 93 VAL A C 1
ATOM 709 O O . VAL A 1 93 ? -1.740 4.418 9.011 1.00 90.31 93 VAL A O 1
ATOM 712 N N . GLU A 1 94 ? -1.742 6.113 7.540 1.00 89.38 94 GLU A N 1
ATOM 713 C CA . GLU A 1 94 ? -2.654 6.977 8.277 1.00 89.38 94 GLU A CA 1
ATOM 714 C C . GLU A 1 94 ? -3.972 7.066 7.518 1.00 89.38 94 GLU A C 1
ATOM 716 O O . GLU A 1 94 ? -3.997 7.457 6.357 1.00 89.38 94 GLU A O 1
ATOM 721 N N . SER A 1 95 ? -5.080 6.729 8.171 1.00 85.38 95 SER A N 1
ATOM 722 C CA . SER A 1 95 ? -6.424 6.896 7.618 1.00 85.38 95 SER A CA 1
ATOM 723 C C . SER A 1 95 ? -7.291 7.587 8.657 1.00 85.38 95 SER A C 1
ATOM 725 O O . SER A 1 95 ? -7.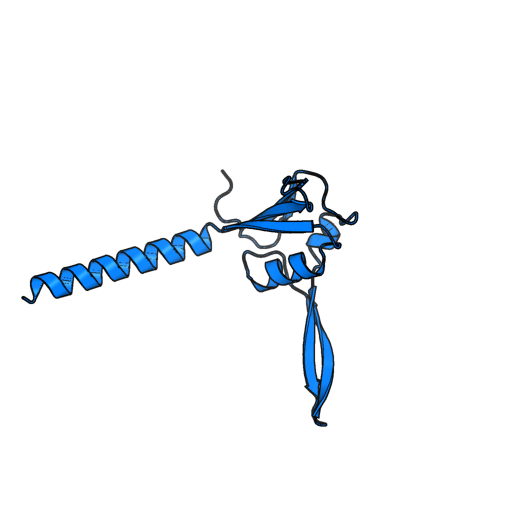513 7.068 9.757 1.00 85.38 95 SER A O 1
ATOM 727 N N . LYS A 1 96 ? -7.810 8.768 8.301 1.00 77.50 96 LYS A N 1
ATOM 728 C CA . LYS A 1 96 ? -8.753 9.497 9.159 1.00 77.50 96 LYS A CA 1
ATOM 729 C C . LYS A 1 96 ? -10.033 8.692 9.387 1.00 77.50 96 LYS A C 1
ATOM 731 O O . LYS A 1 96 ? -10.601 8.763 10.475 1.00 77.50 96 LYS A O 1
ATOM 736 N N . ARG A 1 97 ? -10.476 7.910 8.396 1.00 77.69 97 ARG A N 1
ATOM 737 C CA . ARG A 1 97 ? -11.648 7.037 8.515 1.00 77.69 97 ARG A CA 1
ATOM 738 C C . ARG A 1 97 ? -11.423 5.940 9.551 1.00 77.69 97 ARG A C 1
ATOM 740 O O . ARG A 1 97 ? -12.237 5.803 10.462 1.00 77.69 97 ARG A O 1
ATOM 747 N N . ILE A 1 98 ? -10.317 5.203 9.447 1.00 74.50 98 ILE A N 1
ATOM 748 C CA . ILE A 1 98 ? -9.979 4.129 10.391 1.00 74.50 98 ILE A CA 1
ATOM 749 C C . ILE A 1 98 ? -9.813 4.695 11.803 1.00 74.50 98 ILE A C 1
ATOM 751 O O . ILE A 1 98 ? -10.306 4.107 12.765 1.00 74.50 98 ILE A O 1
ATOM 755 N N . GLU A 1 99 ? -9.169 5.852 11.939 1.00 78.81 99 GLU A N 1
ATOM 756 C CA . GLU A 1 99 ? -9.008 6.515 13.233 1.00 78.81 99 GLU A CA 1
ATOM 757 C C . GLU A 1 99 ? -10.365 6.905 13.843 1.00 78.81 99 GLU A C 1
ATOM 759 O O . GLU A 1 99 ? -10.626 6.641 15.018 1.00 78.81 99 GLU A O 1
ATOM 764 N N . ARG A 1 100 ? -11.290 7.428 13.030 1.00 79.12 100 ARG A N 1
ATOM 765 C CA . ARG A 1 100 ? -12.654 7.758 13.468 1.00 79.12 100 ARG A CA 1
ATOM 766 C C . ARG A 1 100 ? -13.443 6.518 13.889 1.00 79.12 100 ARG A C 1
ATOM 768 O O . ARG A 1 100 ? -14.112 6.549 14.919 1.00 79.12 100 ARG A O 1
ATOM 775 N N . GLU A 1 101 ? -13.344 5.422 13.136 1.00 78.50 101 GLU A N 1
ATOM 776 C CA . GLU A 1 101 ? -13.979 4.144 13.491 1.00 78.50 101 GLU A CA 1
ATOM 777 C C . GLU A 1 101 ? -13.427 3.589 14.815 1.00 78.50 101 GLU A C 1
ATOM 779 O O . GLU A 1 101 ? -14.190 3.100 15.653 1.00 78.50 101 GLU A O 1
ATOM 784 N N . ARG A 1 102 ? -12.113 3.702 15.050 1.00 81.62 10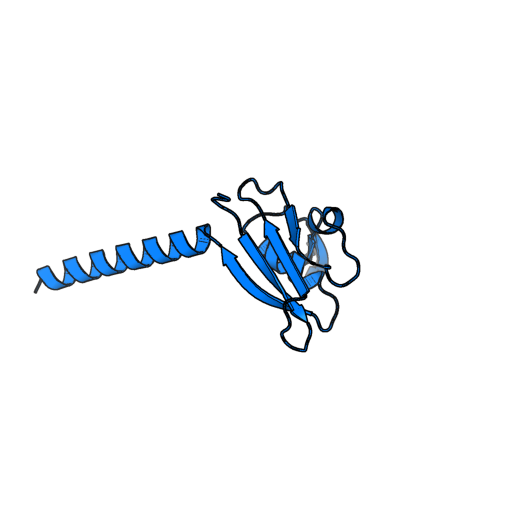2 ARG A N 1
ATOM 785 C CA . ARG A 1 102 ? -11.479 3.304 16.319 1.00 81.62 102 ARG A CA 1
ATOM 786 C C . ARG A 1 102 ? -11.978 4.145 17.490 1.00 81.62 102 ARG A C 1
ATOM 788 O O . ARG A 1 102 ? -12.318 3.581 18.530 1.00 81.62 102 ARG A O 1
ATOM 795 N N . GLN A 1 103 ? -12.065 5.462 17.315 1.00 84.50 103 GLN A N 1
ATOM 796 C CA . GLN A 1 103 ? -12.569 6.378 18.340 1.00 84.50 103 GLN A CA 1
ATOM 797 C C . GLN A 1 103 ? -14.037 6.100 18.679 1.00 84.50 103 GLN A C 1
ATOM 799 O O . GLN A 1 103 ? -14.378 6.015 19.854 1.00 84.50 103 GLN A O 1
ATOM 804 N N . GLN A 1 104 ? -14.889 5.872 17.675 1.00 85.62 104 GLN A N 1
ATOM 805 C CA . GLN A 1 104 ? -16.298 5.521 17.888 1.00 85.62 104 GLN A CA 1
ATOM 806 C C . GLN A 1 104 ? -16.460 4.200 18.644 1.00 85.62 104 GLN A C 1
ATOM 808 O O . GLN A 1 104 ? -17.272 4.112 19.563 1.00 85.62 104 GLN A O 1
ATOM 813 N N . ARG A 1 105 ? -15.673 3.173 18.293 1.00 81.81 105 ARG A N 1
ATOM 814 C CA . ARG A 1 105 ? -15.697 1.887 19.007 1.00 81.81 105 ARG A CA 1
ATOM 815 C C . ARG A 1 105 ? -15.236 2.028 20.453 1.00 81.81 105 ARG A C 1
ATOM 817 O O . ARG A 1 105 ? -15.846 1.422 21.325 1.00 81.81 105 ARG A O 1
ATOM 824 N N . ARG A 1 106 ? -14.194 2.826 20.711 1.00 87.31 106 ARG A N 1
ATOM 825 C CA . ARG A 1 106 ? -13.722 3.097 22.075 1.00 87.31 106 ARG A CA 1
ATOM 826 C C . ARG A 1 106 ? -14.773 3.852 22.891 1.00 87.31 106 ARG A C 1
ATOM 828 O O . ARG A 1 106 ? -15.071 3.417 23.992 1.00 87.31 106 ARG A O 1
ATOM 835 N N . ALA A 1 107 ? -15.373 4.902 22.332 1.00 88.50 107 ALA A N 1
ATOM 836 C CA . ALA A 1 107 ? -16.415 5.673 23.010 1.00 88.50 107 ALA A CA 1
ATOM 837 C C . ALA A 1 107 ? -17.630 4.804 23.368 1.00 88.50 107 ALA A C 1
ATOM 839 O O . ALA A 1 107 ? -18.103 4.840 24.498 1.00 88.50 107 ALA A O 1
ATOM 840 N N . ARG A 1 108 ? -18.084 3.958 22.433 1.00 88.12 108 ARG A N 1
ATOM 841 C CA . ARG A 1 108 ? -19.174 3.010 22.688 1.00 88.12 108 ARG A CA 1
ATOM 842 C C . ARG A 1 108 ? -18.818 2.003 23.784 1.00 88.12 108 ARG A C 1
ATOM 844 O O . ARG A 1 108 ? -19.649 1.699 24.626 1.00 88.12 108 ARG A O 1
ATOM 851 N N . PHE A 1 109 ? -17.590 1.491 23.772 1.00 87.81 109 PHE A N 1
ATOM 852 C CA . PHE A 1 109 ? -17.127 0.558 24.795 1.00 87.81 109 PHE A CA 1
ATOM 853 C C . PHE A 1 109 ? -17.058 1.209 26.183 1.00 87.81 109 PHE A C 1
ATOM 855 O O . PHE A 1 109 ? -17.434 0.581 27.165 1.00 87.81 109 PHE A O 1
ATOM 862 N N . GLU A 1 110 ? -16.611 2.463 26.272 1.00 88.38 110 GLU A N 1
ATOM 863 C CA . GLU A 1 110 ? -16.595 3.232 27.524 1.00 88.38 110 GLU A CA 1
ATOM 864 C C . GLU A 1 110 ? -18.014 3.505 28.048 1.00 88.38 110 GLU A C 1
ATOM 866 O O . GLU A 1 110 ? -18.255 3.364 29.245 1.00 88.38 110 GLU A O 1
ATOM 871 N N . GLU A 1 111 ? -18.963 3.820 27.162 1.00 88.94 111 GLU A N 1
ATOM 872 C CA . GLU A 1 111 ? -20.382 3.980 27.508 1.00 88.94 111 GLU A CA 1
ATOM 873 C C . GLU A 1 111 ? -20.981 2.666 28.039 1.00 88.94 111 GLU A C 1
ATOM 875 O O . GLU A 1 111 ? -21.582 2.651 29.114 1.00 88.94 111 GLU A O 1
ATOM 880 N N . GLU A 1 112 ? -20.738 1.547 27.348 1.00 83.44 112 GLU A N 1
ATOM 881 C CA . GLU A 1 112 ? -21.166 0.209 27.780 1.00 83.44 112 GLU A CA 1
ATOM 882 C C . GLU A 1 112 ? -20.562 -0.162 29.151 1.00 83.44 112 GLU A C 1
ATOM 884 O O . GLU A 1 112 ? -21.274 -0.664 30.019 1.00 83.44 112 GLU A O 1
ATOM 889 N N . LEU A 1 113 ? -19.284 0.153 29.396 1.00 83.75 113 LEU A N 1
ATOM 890 C CA . LEU A 1 113 ? -18.626 -0.041 30.697 1.00 83.75 113 LEU A CA 1
ATOM 891 C C . LEU A 1 113 ? -19.246 0.807 31.811 1.00 83.75 113 LEU A C 1
ATOM 893 O O . LEU A 1 113 ? -19.388 0.321 32.932 1.00 83.75 113 LEU A O 1
ATOM 897 N N . SER A 1 114 ? -19.602 2.060 31.516 1.00 84.00 114 SER A N 1
ATOM 898 C CA . SER A 1 114 ? -20.189 2.966 32.506 1.00 84.00 114 SER A CA 1
ATOM 899 C C . SER A 1 114 ? -21.576 2.503 32.957 1.00 84.00 114 SER A C 1
ATOM 901 O O . SER A 1 114 ? -21.846 2.471 34.154 1.00 84.00 114 SER A O 1
ATOM 903 N N . LEU A 1 115 ? -22.401 2.022 32.023 1.00 80.50 115 LEU A N 1
ATOM 904 C CA . LEU A 1 115 ? -23.732 1.486 32.312 1.00 80.50 115 LEU A CA 1
ATOM 905 C C . LEU A 1 115 ? -23.662 0.222 33.180 1.00 80.50 115 LEU A C 1
ATOM 907 O O . LEU A 1 115 ? -24.447 0.074 34.108 1.00 80.50 115 LEU A O 1
ATOM 911 N N . MET A 1 116 ? -22.680 -0.654 32.938 1.00 66.06 116 MET A N 1
ATOM 912 C CA . MET A 1 116 ? -22.477 -1.854 33.762 1.00 66.06 116 MET A CA 1
ATOM 913 C C . MET A 1 116 ? -21.969 -1.536 35.174 1.00 66.06 116 MET A C 1
ATOM 915 O O . MET A 1 116 ? -22.170 -2.335 36.079 1.00 66.06 116 MET A O 1
ATOM 919 N N . SER A 1 117 ? -21.311 -0.390 35.373 1.00 62.94 117 SER A N 1
ATOM 920 C CA . SER A 1 117 ? -20.841 0.048 36.695 1.00 62.94 117 SER A CA 1
ATOM 921 C C . SER A 1 117 ? -21.901 0.769 37.535 1.00 62.94 117 SER A C 1
ATOM 923 O O . SER A 1 117 ? -21.688 0.963 38.727 1.00 62.94 117 SER A O 1
ATOM 925 N N . GLU A 1 118 ? -23.022 1.170 36.928 1.00 61.00 118 GLU A N 1
ATOM 926 C CA . GLU A 1 118 ? -24.176 1.776 37.612 1.00 61.00 118 GLU A CA 1
ATOM 927 C C . GLU A 1 118 ? -25.251 0.739 38.002 1.00 61.00 118 GLU A C 1
ATOM 929 O O . GLU A 1 118 ? -26.174 1.067 38.748 1.00 61.00 118 GLU A O 1
ATOM 934 N N . GLU A 1 119 ? -25.138 -0.504 37.514 1.00 57.88 119 GLU A N 1
ATOM 935 C CA . GLU A 1 119 ? -26.030 -1.631 37.843 1.00 57.88 119 GLU A CA 1
ATOM 936 C C . GLU A 1 119 ? -25.551 -2.495 39.038 1.00 57.88 119 GLU A C 1
ATOM 938 O O . GLU A 1 119 ? -26.257 -3.436 39.411 1.00 57.88 119 GLU A O 1
ATOM 943 N N . ASP A 1 120 ? -24.419 -2.150 39.670 1.00 46.19 120 ASP A N 1
ATOM 944 C CA . ASP A 1 120 ? -23.917 -2.703 40.950 1.00 46.19 120 ASP A CA 1
ATOM 945 C C . ASP A 1 120 ? -24.095 -1.704 42.118 1.00 46.19 120 ASP A C 1
ATOM 947 O O . ASP A 1 120 ? -24.350 -2.158 43.263 1.00 46.19 120 ASP A O 1
#

Sequence (120 aa):
MTDGGMVVCICDAQECCVARLFVEDDGKRLRVEGDFPGGLTPQDLAELGFVYYETNTHGELVARVKEVAPADSLDYLRALLDALPPGYHINQVESKRIERERQQRRARFEEELSLMSEED

Secondary structure (DSSP, 8-state):
---S-EEEEEEETT--EEEEEEE-TTSS-EEEEE--GGG--HHHHHT-EEEEEEE-TTS-EEEEEEE--SSSSHHHHHHHHHHSPTTEEEEEEEEHHHHHHHHHHHHHHHHHHHHHHH--